Protein AF-A0A1G3A051-F1 (afdb_monomer_lite)

Foldseek 3Di:
DADEAELAEAEFAEFADAPPPVQDRAEADHHYANYEYFLAEYQHGHYHYPYPHDYHYYQYDHYNCCVQADCVVVPGREGDDPPVSFALRGDDDPVCQAAPVRHGADPRGGRHRYHDDPPPPPPDDD

pLDDT: mean 90.28, std 13.55, range [40.03, 98.44]

Secondary structure (DSSP, 8-state):
---EEES-EEES-EEE-TT-TTS-SEEE-SEEET-EEES-EEESSPEEE---S--EEES-EEE--GGGEEEGGGTEEEE-S--TTTTT-PPP-TT--B-TTSPBP-SSPPSSS-------TTS---

Sequence (126 aa):
MTVYTKDCKVLNNTIHDPDSRMGRLVRTVFTNDGLTFANNLLSGPRISNESKSKITFLNNLIKEATNSFADPEHGNLHLIGSQTNIIDKGILLPEMVEDIDREPRGAKIDIGADELIQQDQSAQAF

Structure (mmCIF, N/CA/C/O backbone):
data_AF-A0A1G3A051-F1
#
_entry.id   AF-A0A1G3A051-F1
#
loop_
_atom_site.group_PDB
_atom_site.id
_atom_site.type_symbol
_atom_site.label_atom_id
_atom_site.label_alt_id
_atom_site.label_comp_id
_atom_site.label_asym_id
_atom_site.label_entity_id
_atom_site.label_seq_id
_atom_site.pdbx_PDB_ins_code
_atom_site.Cartn_x
_atom_site.Cartn_y
_atom_site.Cartn_z
_atom_site.occupancy
_atom_site.B_iso_or_equiv
_atom_site.auth_seq_id
_atom_site.auth_comp_id
_atom_site.auth_asym_id
_atom_site.auth_atom_id
_atom_site.pdbx_PDB_model_num
ATOM 1 N N . MET A 1 1 ? 22.384 -11.168 -12.762 1.00 58.69 1 MET A N 1
ATOM 2 C CA . MET A 1 1 ? 21.594 -11.856 -11.721 1.00 58.69 1 MET A CA 1
ATOM 3 C C . MET A 1 1 ? 20.154 -11.877 -12.196 1.00 58.69 1 MET A C 1
ATOM 5 O O . MET A 1 1 ? 19.643 -10.816 -12.532 1.00 58.69 1 MET A O 1
ATOM 9 N N . THR A 1 2 ? 19.544 -13.054 -12.300 1.00 64.62 2 THR A N 1
ATOM 10 C CA . THR A 1 2 ? 18.149 -13.213 -12.731 1.00 64.62 2 THR A CA 1
ATOM 11 C C . THR A 1 2 ? 17.363 -13.657 -11.508 1.00 64.62 2 THR A C 1
ATOM 13 O O . THR A 1 2 ? 17.598 -14.750 -11.002 1.00 64.62 2 THR A O 1
ATOM 16 N N . VA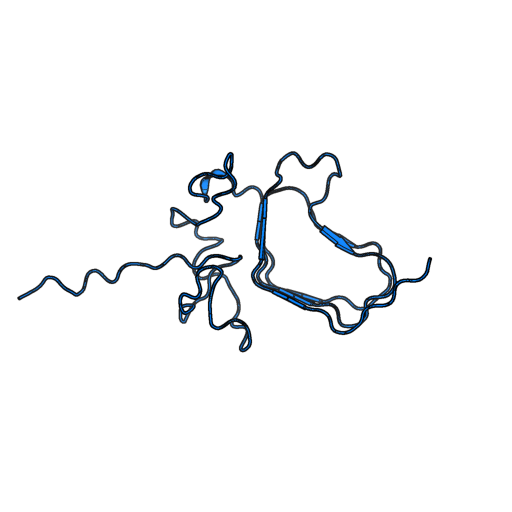L A 1 3 ? 16.498 -12.788 -10.990 1.00 74.06 3 VAL A N 1
ATOM 17 C CA . VAL A 1 3 ? 15.572 -13.114 -9.900 1.00 74.06 3 VAL A CA 1
ATOM 18 C C . VAL A 1 3 ? 14.189 -13.205 -10.526 1.00 74.06 3 VAL A C 1
ATOM 20 O O . VAL A 1 3 ? 13.784 -12.289 -11.243 1.00 74.06 3 VAL A O 1
ATOM 23 N N . TYR A 1 4 ? 13.516 -14.331 -10.313 1.00 86.06 4 TYR A N 1
ATOM 24 C CA . TYR A 1 4 ? 12.178 -14.593 -10.825 1.00 86.06 4 TYR A CA 1
ATOM 25 C C . TYR A 1 4 ? 11.237 -14.766 -9.642 1.00 86.06 4 TYR A C 1
ATOM 27 O O . TYR A 1 4 ? 11.455 -15.637 -8.798 1.00 86.06 4 TYR A O 1
ATOM 35 N N . THR A 1 5 ? 10.203 -13.939 -9.589 1.00 88.69 5 THR A N 1
ATOM 36 C CA . THR A 1 5 ? 9.061 -14.143 -8.699 1.00 88.69 5 THR A CA 1
ATOM 37 C C . THR A 1 5 ? 7.802 -14.288 -9.543 1.00 88.69 5 THR A C 1
ATOM 39 O O . THR A 1 5 ? 7.781 -13.927 -10.720 1.00 88.69 5 THR A O 1
ATOM 42 N N . LYS A 1 6 ? 6.750 -14.874 -8.977 1.00 93.12 6 LYS A N 1
ATOM 43 C CA . LYS A 1 6 ? 5.474 -15.033 -9.669 1.00 93.12 6 LYS A CA 1
ATOM 44 C C . LYS A 1 6 ? 4.343 -15.039 -8.659 1.00 93.12 6 LYS A C 1
ATOM 46 O O . LYS A 1 6 ? 4.520 -15.569 -7.565 1.00 93.12 6 LYS A O 1
ATOM 51 N N . ASP A 1 7 ? 3.213 -14.450 -9.038 1.00 95.44 7 ASP A N 1
ATOM 52 C CA . ASP A 1 7 ? 1.960 -14.474 -8.276 1.00 95.44 7 ASP A CA 1
ATOM 53 C C . ASP A 1 7 ? 2.111 -13.937 -6.834 1.00 95.44 7 ASP A C 1
ATOM 55 O O . ASP A 1 7 ? 1.337 -14.265 -5.937 1.00 95.44 7 ASP A O 1
ATOM 59 N N . CYS A 1 8 ? 3.125 -13.093 -6.601 1.00 95.38 8 CYS A N 1
ATOM 60 C CA . CYS A 1 8 ? 3.324 -12.424 -5.324 1.00 95.38 8 CYS A CA 1
ATOM 61 C C . CYS A 1 8 ? 2.229 -11.381 -5.095 1.00 95.38 8 CYS A C 1
ATOM 63 O O . CYS A 1 8 ? 1.706 -10.774 -6.032 1.00 95.38 8 CYS A O 1
ATOM 65 N N . LYS A 1 9 ? 1.925 -11.121 -3.828 1.00 96.81 9 LYS A N 1
ATOM 66 C CA . LYS A 1 9 ? 0.918 -10.142 -3.440 1.00 96.81 9 LYS A CA 1
ATOM 67 C C . LYS A 1 9 ? 1.480 -9.230 -2.362 1.00 96.81 9 LYS A C 1
ATOM 69 O O . LYS A 1 9 ? 2.109 -9.695 -1.419 1.00 96.81 9 LYS A O 1
ATOM 74 N N . VAL A 1 10 ? 1.262 -7.936 -2.535 1.00 96.88 10 VAL A N 1
ATOM 75 C CA . VAL A 1 10 ? 1.589 -6.884 -1.575 1.00 96.88 10 VAL A CA 1
ATOM 76 C C . VAL A 1 10 ? 0.281 -6.159 -1.310 1.00 96.88 10 VAL A C 1
ATOM 78 O O . VAL A 1 10 ? -0.170 -5.357 -2.131 1.00 96.88 10 VAL A O 1
ATOM 81 N N . LEU A 1 11 ? -0.389 -6.539 -0.228 1.00 97.81 11 LEU A N 1
ATOM 82 C CA . LEU A 1 11 ? -1.753 -6.116 0.077 1.00 97.81 11 LEU A CA 1
ATOM 83 C C . LEU A 1 11 ? -1.780 -5.372 1.402 1.00 97.81 11 LEU A C 1
ATOM 85 O O . LEU A 1 11 ? -1.148 -5.843 2.344 1.00 97.81 11 LEU A O 1
ATOM 89 N N . ASN A 1 12 ? -2.510 -4.256 1.470 1.00 98.19 12 ASN A N 1
ATOM 90 C CA . ASN A 1 12 ? -2.776 -3.550 2.727 1.00 98.19 12 ASN A CA 1
ATOM 91 C C . ASN A 1 12 ? -1.496 -3.250 3.534 1.00 98.19 12 ASN A C 1
ATOM 93 O O . ASN A 1 12 ? -1.423 -3.517 4.722 1.00 98.19 12 ASN A O 1
ATOM 97 N N . ASN A 1 13 ? -0.452 -2.718 2.893 1.00 98.19 13 ASN A N 1
ATOM 98 C CA . ASN A 1 13 ? 0.759 -2.257 3.584 1.00 98.19 13 ASN A CA 1
ATOM 99 C C . ASN A 1 13 ? 0.777 -0.731 3.674 1.00 98.19 13 ASN A C 1
ATOM 101 O O . ASN A 1 13 ? 0.298 -0.053 2.764 1.00 98.19 13 ASN A O 1
ATOM 105 N N . THR A 1 14 ? 1.418 -0.199 4.714 1.00 98.12 14 THR A N 1
ATOM 106 C CA . THR A 1 14 ? 1.772 1.222 4.820 1.00 98.12 14 THR A CA 1
ATOM 107 C C . THR A 1 14 ? 3.279 1.382 4.630 1.00 98.12 14 THR A C 1
ATOM 109 O O . THR A 1 14 ? 4.066 0.715 5.295 1.00 98.12 14 THR A O 1
ATOM 112 N N . ILE A 1 15 ? 3.694 2.261 3.717 1.00 97.81 15 ILE A N 1
ATOM 113 C CA . ILE A 1 15 ? 5.096 2.644 3.511 1.00 97.81 15 ILE A CA 1
ATOM 114 C C . ILE A 1 15 ? 5.185 4.158 3.658 1.00 97.81 15 ILE A C 1
ATOM 116 O O . ILE A 1 15 ? 4.485 4.882 2.951 1.00 97.81 15 ILE A O 1
ATOM 120 N N . HIS A 1 16 ? 6.050 4.633 4.546 1.00 97.62 16 HIS A N 1
ATOM 121 C CA . HIS A 1 16 ? 6.214 6.050 4.840 1.00 97.62 16 HIS A CA 1
ATOM 122 C C . HIS A 1 16 ? 7.686 6.454 4.705 1.00 97.62 16 HIS A C 1
ATOM 124 O O . HIS A 1 16 ? 8.534 5.942 5.428 1.00 97.62 16 HIS A O 1
ATOM 130 N N . ASP A 1 17 ? 7.972 7.326 3.737 1.00 97.25 17 ASP A N 1
ATOM 131 C CA . ASP A 1 17 ? 9.278 7.974 3.522 1.00 97.25 17 ASP A CA 1
ATOM 132 C C . ASP A 1 17 ? 9.062 9.164 2.554 1.00 97.25 17 ASP A C 1
ATOM 134 O O . ASP A 1 17 ? 9.323 9.059 1.348 1.00 97.25 17 ASP A O 1
ATOM 138 N N . PRO A 1 18 ? 8.468 10.279 3.029 1.00 95.56 18 PRO A N 1
ATOM 139 C CA . PRO A 1 18 ? 8.079 11.407 2.179 1.00 95.56 18 PRO A CA 1
ATOM 140 C C . PRO A 1 18 ? 9.274 12.047 1.462 1.00 95.56 18 PRO A C 1
ATOM 142 O O . PRO A 1 18 ? 9.145 12.459 0.307 1.00 95.56 18 PRO A O 1
ATOM 145 N N . ASP A 1 19 ? 10.447 12.020 2.094 1.00 95.31 19 ASP A N 1
ATOM 146 C CA . ASP A 1 19 ? 11.699 12.586 1.585 1.00 95.31 19 ASP A CA 1
ATOM 147 C C . ASP A 1 19 ? 12.606 11.542 0.917 1.00 95.31 19 ASP A C 1
ATOM 149 O O . ASP A 1 19 ? 13.827 11.724 0.818 1.00 95.31 19 ASP A O 1
ATOM 153 N N . SER A 1 20 ? 12.021 10.440 0.430 1.00 95.56 20 SER A N 1
ATOM 154 C CA . SER A 1 20 ? 12.794 9.334 -0.124 1.00 95.56 20 SER A CA 1
ATOM 155 C C . SER A 1 20 ? 13.782 9.799 -1.192 1.00 95.56 20 SER A C 1
ATOM 157 O O . SER A 1 20 ? 13.410 10.187 -2.307 1.00 95.56 20 SER A O 1
ATOM 159 N N . ARG A 1 21 ? 15.083 9.669 -0.895 1.00 95.25 21 ARG A N 1
ATOM 160 C CA . ARG A 1 21 ? 16.187 10.080 -1.790 1.00 95.25 21 ARG A CA 1
ATOM 161 C C . ARG A 1 21 ? 16.159 9.370 -3.143 1.00 95.25 21 ARG A C 1
ATOM 163 O O . ARG A 1 21 ? 16.763 9.829 -4.108 1.00 95.25 21 ARG A O 1
ATOM 170 N N . MET A 1 22 ? 15.474 8.232 -3.212 1.00 93.50 22 MET A N 1
ATOM 171 C CA . MET A 1 22 ? 15.322 7.423 -4.419 1.00 93.50 22 MET A CA 1
ATOM 172 C C . MET A 1 22 ? 14.214 7.935 -5.353 1.00 93.50 22 MET A C 1
ATOM 174 O O . MET A 1 22 ? 14.067 7.404 -6.460 1.00 93.50 22 MET A O 1
ATOM 178 N N . GLY A 1 23 ? 13.418 8.923 -4.921 1.00 94.38 23 GLY A N 1
ATOM 179 C CA . GLY A 1 23 ? 12.286 9.473 -5.673 1.00 94.38 23 GLY A CA 1
ATOM 180 C C . GLY A 1 23 ? 11.156 8.466 -5.914 1.00 94.38 23 GLY A C 1
ATOM 181 O O . GLY A 1 23 ? 10.364 8.634 -6.846 1.00 94.38 23 GLY A O 1
ATOM 182 N N . ARG A 1 24 ? 11.125 7.385 -5.124 1.00 95.75 24 ARG A N 1
ATOM 183 C CA . ARG A 1 24 ? 10.147 6.294 -5.180 1.00 95.75 24 ARG A CA 1
ATOM 184 C C . ARG A 1 24 ? 10.101 5.562 -3.841 1.00 95.75 24 ARG A C 1
ATOM 186 O O . ARG A 1 24 ? 11.146 5.407 -3.218 1.00 95.75 24 ARG A O 1
ATOM 193 N N . LEU A 1 25 ? 8.939 5.027 -3.485 1.00 96.88 25 LEU A N 1
ATOM 194 C CA . LEU A 1 25 ? 8.776 4.158 -2.311 1.00 96.88 25 LEU A CA 1
ATOM 195 C C . LEU A 1 25 ? 8.836 2.671 -2.658 1.00 96.88 25 LEU A C 1
ATOM 197 O O . LEU A 1 25 ? 9.321 1.854 -1.883 1.00 96.88 25 LEU A O 1
ATOM 201 N N . VAL A 1 26 ? 8.390 2.313 -3.861 1.00 95.88 26 VAL A N 1
ATOM 202 C CA . VAL A 1 26 ? 8.429 0.936 -4.361 1.00 95.88 26 VAL A CA 1
ATOM 203 C C . VAL A 1 26 ? 9.077 0.930 -5.734 1.00 95.88 26 VAL A C 1
ATOM 205 O O . VAL A 1 26 ? 8.838 1.814 -6.559 1.00 95.88 26 VAL A O 1
ATOM 208 N N . ARG A 1 27 ? 9.901 -0.087 -5.987 1.00 95.06 27 ARG A N 1
ATOM 209 C CA . ARG A 1 27 ? 10.496 -0.350 -7.297 1.00 95.06 27 ARG A CA 1
ATOM 210 C C . ARG A 1 27 ? 10.198 -1.785 -7.708 1.00 95.06 27 ARG A C 1
ATOM 212 O O . ARG A 1 27 ? 10.711 -2.709 -7.084 1.00 95.06 27 ARG A O 1
ATOM 219 N N . THR A 1 28 ? 9.425 -1.980 -8.769 1.00 93.62 28 THR A N 1
ATOM 220 C CA . THR A 1 28 ? 9.244 -3.306 -9.370 1.00 93.62 28 THR A CA 1
ATOM 221 C C . THR A 1 28 ? 10.230 -3.478 -10.520 1.00 93.62 28 THR A C 1
ATOM 223 O O . THR A 1 28 ? 10.258 -2.688 -11.462 1.00 93.62 28 THR A O 1
ATOM 226 N N . VAL A 1 29 ? 11.063 -4.514 -10.424 1.00 92.44 29 VAL A N 1
ATOM 227 C CA . VAL A 1 29 ? 12.120 -4.864 -11.386 1.00 92.44 29 VAL A CA 1
ATOM 228 C C . VAL A 1 29 ? 12.096 -6.355 -11.695 1.00 92.44 29 VAL A C 1
ATOM 230 O O . VAL A 1 29 ? 11.503 -7.123 -10.940 1.00 92.44 29 VAL A O 1
ATOM 233 N N . PHE A 1 30 ? 12.804 -6.744 -12.761 1.00 92.19 30 PHE A N 1
ATOM 234 C CA . PHE A 1 30 ? 12.916 -8.127 -13.241 1.00 92.19 30 PHE A CA 1
ATOM 235 C C . PHE A 1 30 ? 11.551 -8.780 -13.505 1.00 92.19 30 PHE A C 1
ATOM 237 O O . PHE A 1 30 ? 10.536 -8.094 -13.591 1.00 92.19 30 PHE A O 1
ATOM 244 N N . THR A 1 31 ? 11.534 -10.092 -13.737 1.00 92.88 31 THR A N 1
ATOM 245 C CA . THR A 1 31 ? 10.302 -10.815 -14.054 1.00 92.88 31 THR A CA 1
ATOM 246 C C . THR A 1 31 ? 9.531 -11.148 -12.777 1.00 92.88 31 THR A C 1
ATOM 248 O O . THR A 1 31 ? 10.076 -11.769 -11.864 1.00 92.88 31 THR A O 1
ATOM 251 N N . ASN A 1 32 ? 8.272 -10.717 -12.732 1.00 93.50 32 ASN A N 1
ATOM 252 C CA . ASN A 1 32 ? 7.353 -10.811 -11.600 1.00 93.50 32 ASN A CA 1
ATOM 253 C C . ASN A 1 32 ? 5.890 -10.932 -12.067 1.00 93.50 32 ASN A C 1
ATOM 255 O O . ASN A 1 32 ? 5.009 -10.193 -11.627 1.00 93.50 32 ASN A O 1
ATOM 259 N N . ASP A 1 33 ? 5.637 -11.842 -13.009 1.00 94.94 33 ASP A N 1
ATOM 260 C CA . ASP A 1 33 ? 4.304 -12.042 -13.585 1.00 94.94 33 ASP A CA 1
ATOM 261 C C . ASP A 1 33 ? 3.267 -12.397 -12.516 1.00 94.94 33 ASP A C 1
ATOM 263 O O . ASP A 1 33 ? 3.519 -13.210 -11.628 1.00 94.94 33 ASP A O 1
ATOM 267 N N . GLY A 1 34 ? 2.089 -11.777 -12.604 1.00 95.81 34 GLY A N 1
ATOM 268 C CA . GLY A 1 34 ? 1.006 -11.998 -11.644 1.00 95.81 34 GLY A CA 1
ATOM 269 C C . GLY A 1 34 ? 1.166 -11.235 -10.327 1.00 95.81 34 GLY A C 1
ATOM 270 O O . GLY A 1 34 ? 0.318 -11.371 -9.447 1.00 95.81 34 GLY A O 1
ATOM 271 N N . LEU A 1 35 ? 2.207 -10.404 -10.184 1.00 96.62 35 LEU A N 1
ATOM 272 C CA . LEU A 1 35 ? 2.368 -9.543 -9.015 1.00 96.62 35 LEU A CA 1
ATOM 273 C C . LEU A 1 35 ? 1.160 -8.613 -8.850 1.00 96.62 35 LEU A C 1
ATOM 275 O O . LEU A 1 35 ? 0.760 -7.919 -9.787 1.00 96.62 35 LEU A O 1
ATOM 279 N N . THR A 1 36 ? 0.607 -8.582 -7.642 1.00 97.31 36 THR A N 1
ATOM 280 C CA . THR A 1 36 ? -0.513 -7.711 -7.277 1.00 97.31 36 THR A CA 1
ATOM 281 C C . THR A 1 36 ? -0.115 -6.781 -6.142 1.00 97.31 36 THR A C 1
ATOM 283 O O . THR A 1 36 ? 0.296 -7.237 -5.080 1.00 97.31 36 THR A O 1
ATOM 286 N N . PHE A 1 37 ? -0.279 -5.479 -6.357 1.00 97.31 37 PHE A N 1
ATOM 287 C CA . PHE A 1 37 ? -0.249 -4.453 -5.321 1.00 97.31 37 PHE A CA 1
ATOM 288 C C . PHE A 1 37 ? -1.662 -3.925 -5.127 1.00 97.31 37 PHE A C 1
ATOM 290 O O . PHE A 1 37 ? -2.191 -3.293 -6.050 1.00 97.31 37 PHE A O 1
ATOM 297 N N . ALA A 1 38 ? -2.264 -4.141 -3.959 1.00 97.94 38 ALA A N 1
ATOM 298 C CA . ALA A 1 38 ? -3.588 -3.598 -3.684 1.00 97.94 38 ALA A CA 1
ATOM 299 C C . ALA A 1 38 ? -3.768 -3.040 -2.273 1.00 97.94 38 ALA A C 1
ATOM 301 O O . ALA A 1 38 ? -3.156 -3.530 -1.331 1.00 97.94 38 ALA A O 1
ATOM 302 N N . ASN A 1 39 ? -4.614 -2.013 -2.140 1.00 97.94 39 ASN A N 1
ATOM 303 C CA . ASN A 1 39 ? -4.920 -1.341 -0.868 1.00 97.94 39 ASN A CA 1
ATOM 304 C C . ASN A 1 39 ? -3.691 -0.862 -0.071 1.00 97.94 39 ASN A C 1
ATOM 306 O O . ASN A 1 39 ? -3.774 -0.706 1.143 1.00 97.94 39 ASN A O 1
ATOM 310 N N . ASN A 1 40 ? -2.540 -0.632 -0.705 1.00 98.44 40 ASN A N 1
ATOM 311 C CA . ASN A 1 40 ? -1.376 -0.117 0.015 1.00 98.44 40 ASN A CA 1
ATOM 312 C C . ASN A 1 40 ? -1.457 1.410 0.149 1.00 98.44 40 ASN A C 1
ATOM 314 O O . ASN A 1 40 ? -1.833 2.097 -0.805 1.00 98.44 40 ASN A O 1
ATOM 318 N N . LEU A 1 41 ? -1.036 1.930 1.301 1.00 97.81 41 LEU A N 1
ATOM 319 C CA . LEU A 1 41 ? -0.827 3.350 1.564 1.00 97.81 41 LEU A CA 1
ATOM 320 C C . LEU A 1 41 ? 0.660 3.680 1.419 1.00 97.81 41 LEU A C 1
ATOM 322 O O . LEU A 1 41 ? 1.497 3.239 2.200 1.00 97.81 41 LEU A O 1
ATOM 326 N N . LEU A 1 42 ? 1.001 4.469 0.409 1.00 98.00 42 LEU A N 1
ATOM 327 C CA . LEU A 1 42 ? 2.352 4.944 0.155 1.00 98.00 42 LEU A CA 1
ATOM 328 C C . LEU A 1 42 ? 2.398 6.433 0.500 1.00 98.00 42 LEU A C 1
ATOM 330 O O . LEU A 1 42 ? 2.031 7.282 -0.316 1.00 98.00 42 LEU A O 1
ATOM 334 N N . SER A 1 43 ? 2.828 6.724 1.727 1.00 97.00 43 SER A N 1
ATOM 335 C CA . SER A 1 43 ? 3.020 8.074 2.244 1.00 97.00 43 SER A CA 1
ATOM 336 C C . SER A 1 43 ? 4.344 8.660 1.761 1.00 97.00 43 SER A C 1
ATOM 338 O O . SER A 1 43 ? 5.344 8.626 2.482 1.00 97.00 43 SER A O 1
ATOM 340 N N . GLY A 1 44 ? 4.364 9.178 0.536 1.00 95.69 44 GLY A N 1
ATOM 341 C CA . GLY A 1 44 ? 5.561 9.759 -0.062 1.00 95.69 44 GLY A CA 1
ATOM 342 C C . GLY A 1 44 ? 5.605 9.632 -1.586 1.00 95.69 44 GLY A C 1
ATOM 343 O O . GLY A 1 44 ? 4.561 9.704 -2.242 1.00 95.69 44 GLY A O 1
ATOM 344 N N . PRO A 1 45 ? 6.804 9.481 -2.179 1.00 94.94 45 PRO A N 1
ATOM 345 C CA . PRO A 1 45 ? 6.970 9.427 -3.628 1.00 94.94 45 PRO A CA 1
ATOM 346 C C . PRO A 1 45 ? 6.312 8.212 -4.307 1.00 94.94 45 PRO A C 1
ATOM 348 O O . PRO A 1 45 ? 5.848 7.260 -3.685 1.00 94.94 45 P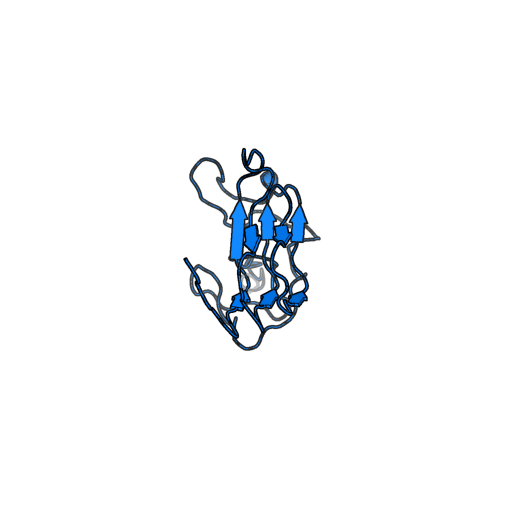RO A O 1
ATOM 351 N N . ARG A 1 46 ? 6.321 8.225 -5.644 1.00 93.50 46 ARG A N 1
ATOM 352 C CA . ARG A 1 46 ? 5.623 7.247 -6.498 1.00 93.50 46 ARG A CA 1
ATOM 353 C C . ARG A 1 46 ? 6.103 5.794 -6.360 1.00 93.50 46 ARG A C 1
ATOM 355 O O . ARG A 1 46 ? 7.201 5.505 -5.887 1.00 93.50 46 ARG A O 1
ATOM 362 N N . ILE A 1 47 ? 5.329 4.881 -6.943 1.00 94.12 47 ILE A N 1
ATOM 363 C CA . ILE A 1 47 ? 5.809 3.558 -7.366 1.00 94.12 47 ILE A CA 1
ATOM 364 C C . ILE A 1 47 ? 6.567 3.709 -8.695 1.00 94.12 47 ILE A C 1
ATOM 366 O O . ILE A 1 47 ? 6.092 4.376 -9.614 1.00 94.12 47 ILE A O 1
ATOM 370 N N . SER A 1 48 ? 7.736 3.080 -8.818 1.00 95.62 48 SER A N 1
ATOM 371 C CA . SER A 1 48 ? 8.479 2.949 -10.078 1.00 95.62 48 SER A CA 1
ATOM 372 C C . SER A 1 48 ? 8.335 1.530 -10.615 1.00 95.62 48 SER A C 1
ATOM 374 O O . SER A 1 48 ? 8.851 0.591 -10.008 1.00 95.62 48 SER A O 1
ATOM 376 N N . ASN A 1 49 ? 7.655 1.367 -11.752 1.00 94.75 49 ASN A N 1
ATOM 377 C CA . ASN A 1 49 ? 7.581 0.084 -12.440 1.00 94.75 49 ASN A CA 1
ATOM 378 C C . ASN A 1 49 ? 8.529 0.040 -13.639 1.00 94.75 49 ASN A C 1
ATOM 380 O O . ASN A 1 49 ? 8.302 0.708 -14.643 1.00 94.75 49 ASN A O 1
ATOM 384 N N . GLU A 1 50 ? 9.577 -0.771 -13.523 1.00 94.75 50 GLU A N 1
ATOM 385 C CA . GLU A 1 50 ? 10.589 -1.006 -14.560 1.00 94.75 50 GLU A CA 1
ATOM 386 C C . GLU A 1 50 ? 10.545 -2.457 -15.082 1.00 94.75 50 GLU A C 1
ATOM 388 O O . GLU A 1 50 ? 11.353 -2.857 -15.922 1.00 94.75 50 GLU A O 1
ATOM 393 N N . SER A 1 51 ? 9.611 -3.264 -14.574 1.00 93.00 51 SER A N 1
ATOM 394 C CA . SER A 1 51 ? 9.357 -4.627 -15.033 1.00 93.00 51 SER A CA 1
ATOM 395 C C . SER A 1 51 ? 8.563 -4.618 -16.339 1.00 93.00 51 SER A C 1
ATOM 397 O O . SER A 1 51 ? 7.711 -3.762 -16.569 1.00 93.00 51 SER A O 1
ATOM 399 N N . LYS A 1 52 ? 8.814 -5.619 -17.189 1.00 93.38 52 LYS A N 1
ATOM 400 C CA . LYS A 1 52 ? 7.998 -5.901 -18.385 1.00 93.38 52 LYS A CA 1
ATOM 401 C C . LYS A 1 52 ? 6.842 -6.869 -18.105 1.00 93.38 52 LYS A C 1
ATOM 403 O O . LYS A 1 52 ? 6.101 -7.208 -19.021 1.00 93.38 52 LYS A O 1
ATOM 408 N N . SER A 1 53 ? 6.731 -7.346 -16.869 1.00 94.81 53 SER A N 1
ATOM 409 C CA . SER A 1 53 ? 5.745 -8.345 -16.461 1.00 94.81 53 SER A CA 1
ATOM 410 C C . SER A 1 53 ? 4.355 -7.737 -16.359 1.00 94.81 53 SER A C 1
ATOM 412 O O . SER A 1 53 ? 4.191 -6.523 -16.197 1.00 94.81 53 SER A O 1
ATOM 414 N N . LYS A 1 54 ? 3.336 -8.593 -16.389 1.00 93.94 54 LYS A N 1
ATOM 415 C CA . LYS A 1 54 ? 1.961 -8.160 -16.130 1.00 93.94 54 LYS A CA 1
ATOM 416 C C . LYS A 1 54 ? 1.742 -8.009 -14.621 1.00 93.94 54 LYS A C 1
ATOM 418 O O . LYS A 1 54 ? 1.563 -9.008 -13.927 1.00 93.94 54 LYS A O 1
ATOM 423 N N . ILE A 1 55 ? 1.753 -6.764 -14.143 1.00 95.88 55 ILE A N 1
ATOM 424 C CA . ILE A 1 55 ? 1.540 -6.392 -12.735 1.00 95.88 55 ILE A CA 1
ATOM 425 C C . ILE A 1 55 ? 0.184 -5.699 -12.584 1.00 95.88 55 ILE A C 1
ATOM 427 O O . ILE A 1 55 ? -0.168 -4.833 -13.388 1.00 95.88 55 ILE A O 1
ATOM 431 N N . THR A 1 56 ? -0.549 -6.043 -11.529 1.00 96.94 56 THR A N 1
ATOM 432 C CA . THR A 1 56 ? -1.810 -5.396 -11.155 1.00 96.94 56 THR A CA 1
ATOM 433 C C . THR A 1 56 ? -1.566 -4.390 -10.035 1.00 96.94 56 THR A C 1
ATOM 435 O O . THR A 1 56 ? -1.103 -4.761 -8.960 1.00 96.94 56 THR A O 1
ATOM 438 N N . PHE A 1 57 ? -1.928 -3.128 -10.262 1.00 96.50 57 PHE A N 1
ATOM 439 C CA . PHE A 1 57 ? -2.011 -2.100 -9.223 1.00 96.50 57 PHE A CA 1
ATOM 440 C C . PHE A 1 57 ? -3.478 -1.729 -9.034 1.00 96.50 57 PHE A C 1
ATOM 442 O O . PHE A 1 57 ? -4.109 -1.243 -9.971 1.00 96.50 57 PHE A O 1
ATOM 449 N N . LEU A 1 58 ? -4.026 -1.964 -7.845 1.00 97.12 58 LEU A N 1
ATOM 450 C CA . LEU A 1 58 ? -5.453 -1.810 -7.586 1.00 97.12 58 LEU A CA 1
ATOM 451 C C . LEU A 1 58 ? -5.691 -1.071 -6.271 1.00 97.12 58 LEU A C 1
ATOM 453 O O . LEU A 1 58 ? -5.304 -1.546 -5.216 1.00 97.12 58 LEU A O 1
ATOM 457 N N . ASN A 1 59 ? -6.347 0.087 -6.322 1.00 97.12 59 ASN A N 1
ATOM 458 C CA . ASN A 1 59 ? -6.751 0.828 -5.122 1.00 97.12 59 ASN A CA 1
ATOM 459 C C . ASN A 1 59 ? -5.605 1.150 -4.131 1.00 97.12 59 ASN A C 1
ATOM 461 O O . ASN A 1 59 ? -5.804 1.187 -2.923 1.00 97.12 59 ASN A O 1
ATOM 465 N N . ASN A 1 60 ? -4.382 1.351 -4.629 1.00 97.62 60 ASN A N 1
ATOM 466 C CA . ASN A 1 60 ? -3.290 1.871 -3.804 1.00 97.62 60 ASN A CA 1
ATOM 467 C C . ASN A 1 60 ? -3.421 3.392 -3.705 1.00 97.62 60 ASN A C 1
ATOM 469 O O . ASN A 1 60 ? -3.687 4.050 -4.714 1.00 97.62 60 ASN A O 1
ATOM 473 N N . LEU A 1 61 ? -3.164 3.948 -2.526 1.00 97.31 61 LEU A N 1
ATOM 474 C CA . LEU A 1 61 ? -3.125 5.388 -2.316 1.00 97.31 61 LEU A CA 1
ATOM 475 C C . LEU A 1 61 ? -1.675 5.858 -2.241 1.00 97.31 61 LEU A C 1
ATOM 477 O O . LEU A 1 61 ? -0.928 5.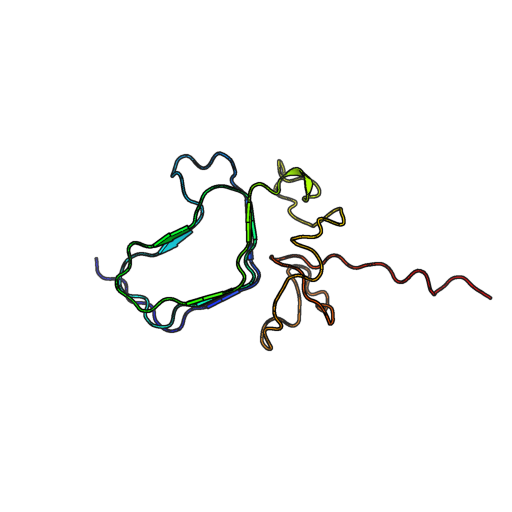438 -1.366 1.00 97.31 61 LEU A O 1
ATOM 481 N N . ILE A 1 62 ? -1.289 6.751 -3.150 1.00 96.81 62 ILE A N 1
ATOM 482 C CA . ILE A 1 62 ? 0.014 7.421 -3.139 1.00 96.81 62 ILE A CA 1
ATOM 483 C C . ILE A 1 62 ? -0.250 8.898 -2.868 1.00 96.81 62 ILE A C 1
ATOM 485 O O . ILE A 1 62 ? -0.810 9.592 -3.720 1.00 96.81 62 ILE A O 1
ATOM 489 N N . LYS A 1 63 ? 0.109 9.370 -1.678 1.00 94.62 63 LYS A N 1
ATOM 490 C CA . LYS A 1 63 ? -0.024 10.777 -1.277 1.00 94.62 63 LYS A CA 1
ATOM 491 C C . LYS A 1 63 ? 0.928 11.071 -0.127 1.00 94.62 63 LYS A C 1
ATOM 493 O O . LYS A 1 63 ? 1.445 10.150 0.477 1.00 94.62 63 LYS A O 1
ATOM 498 N N . GLU A 1 64 ? 1.101 12.329 0.241 1.00 92.88 64 GLU A N 1
ATOM 499 C CA . GLU A 1 64 ? 1.649 12.651 1.560 1.00 92.88 64 GLU A CA 1
ATOM 500 C C . GLU A 1 64 ? 0.559 12.385 2.618 1.00 92.88 64 GLU A C 1
ATOM 502 O O . GLU A 1 64 ? -0.585 12.832 2.459 1.00 92.88 64 GLU A O 1
ATOM 507 N N . ALA A 1 65 ? 0.867 11.569 3.630 1.00 94.62 65 ALA A N 1
ATOM 508 C CA . ALA A 1 65 ? -0.074 11.190 4.680 1.00 94.62 65 ALA A CA 1
ATOM 509 C C . ALA A 1 65 ? 0.503 11.337 6.097 1.00 94.62 65 ALA A C 1
ATOM 511 O O . ALA A 1 65 ? -0.097 10.794 7.019 1.00 94.62 65 ALA A O 1
ATOM 512 N N . THR A 1 66 ? 1.602 12.071 6.296 1.00 95.12 66 THR A N 1
ATOM 513 C CA . THR A 1 66 ? 2.332 12.138 7.582 1.00 95.12 66 THR A CA 1
ATOM 514 C C . THR A 1 66 ? 1.423 12.543 8.734 1.00 95.12 66 THR A C 1
ATOM 516 O O . THR A 1 66 ? 1.398 11.891 9.769 1.00 95.12 66 THR A O 1
ATOM 519 N N . ASN A 1 67 ? 0.570 13.545 8.508 1.00 93.88 67 ASN A N 1
ATOM 520 C CA . ASN A 1 67 ? -0.397 14.038 9.499 1.00 93.88 67 ASN A CA 1
ATOM 521 C C . ASN A 1 67 ? -1.548 13.057 9.806 1.00 93.88 67 ASN A C 1
ATOM 523 O O . ASN A 1 67 ? -2.457 13.392 10.561 1.00 93.88 67 ASN A O 1
ATOM 527 N N . SER A 1 68 ? -1.567 11.891 9.161 1.00 94.38 68 SER A N 1
ATOM 528 C CA . SER A 1 68 ? -2.549 10.829 9.407 1.00 94.38 68 SER A CA 1
ATOM 529 C C . SER A 1 68 ? -2.035 9.810 10.420 1.00 94.38 68 SER A C 1
ATOM 531 O O . SER A 1 68 ? -2.834 8.993 10.861 1.00 94.38 68 SER A O 1
ATOM 533 N N . PHE A 1 69 ? -0.741 9.844 10.759 1.00 96.06 69 PHE A N 1
ATOM 534 C CA . PHE A 1 69 ? -0.075 8.858 11.603 1.00 96.06 69 PHE A CA 1
ATOM 535 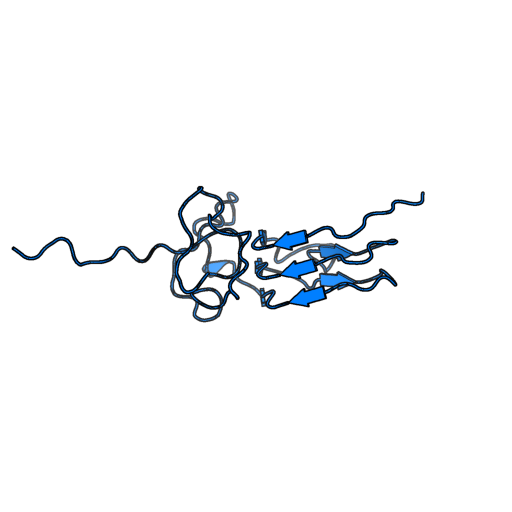C C . PHE A 1 69 ? 0.138 9.361 13.030 1.00 96.06 69 PHE A C 1
ATOM 537 O O . PHE A 1 69 ? 0.337 10.556 13.246 1.00 96.06 69 PHE A O 1
ATOM 544 N N . ALA A 1 70 ? 0.125 8.438 13.990 1.00 96.31 70 ALA A N 1
ATOM 545 C CA . ALA A 1 70 ? 0.256 8.733 15.412 1.00 96.31 70 ALA A CA 1
ATOM 546 C C . ALA A 1 70 ? 1.603 9.359 15.783 1.00 96.31 70 ALA A C 1
ATOM 548 O O . ALA A 1 70 ? 1.636 10.375 16.476 1.00 96.31 70 ALA A O 1
ATOM 549 N N . ASP A 1 71 ? 2.704 8.752 15.340 1.00 96.75 71 ASP A N 1
ATOM 550 C CA . ASP A 1 71 ? 4.058 9.243 15.595 1.00 96.75 71 ASP A CA 1
ATOM 551 C C . ASP A 1 71 ? 5.026 8.712 14.515 1.00 96.75 71 ASP A C 1
ATOM 553 O O . ASP A 1 71 ? 5.786 7.763 14.746 1.00 96.75 71 ASP A O 1
ATOM 557 N N . PRO A 1 72 ? 4.965 9.277 13.292 1.00 96.12 72 PRO A N 1
ATOM 558 C CA . PRO A 1 72 ? 5.722 8.772 12.148 1.00 96.12 72 PRO A CA 1
ATOM 559 C C . PRO A 1 72 ? 7.241 8.911 12.314 1.00 96.12 72 PRO A C 1
ATOM 561 O O . PRO A 1 72 ? 7.976 8.060 11.818 1.00 96.12 72 PRO A O 1
ATOM 564 N N . GLU A 1 73 ? 7.711 9.909 13.068 1.00 95.94 73 GLU A N 1
ATOM 565 C CA . GLU A 1 73 ? 9.140 10.118 13.357 1.00 95.94 73 GLU A CA 1
ATOM 566 C C . GLU A 1 73 ? 9.748 8.962 14.167 1.00 95.94 73 GLU A C 1
ATOM 568 O O . GLU A 1 73 ? 10.926 8.635 14.008 1.00 95.94 73 GLU A O 1
ATOM 573 N N . HIS A 1 74 ? 8.939 8.292 14.993 1.00 97.25 74 HIS A N 1
ATOM 574 C CA . HIS A 1 74 ? 9.344 7.104 15.751 1.00 97.25 74 HIS A CA 1
ATOM 575 C C . HIS A 1 74 ? 8.800 5.794 15.155 1.00 97.25 74 HIS A C 1
ATOM 577 O O . HIS A 1 74 ? 8.887 4.740 15.786 1.00 97.25 74 HIS A O 1
ATOM 583 N N . GLY A 1 75 ? 8.266 5.835 13.929 1.00 95.25 75 GLY A N 1
ATOM 584 C CA . GLY A 1 75 ? 7.777 4.662 13.199 1.00 95.25 75 GLY A CA 1
ATOM 585 C C . GLY A 1 75 ? 6.392 4.164 13.617 1.00 95.25 75 GLY A C 1
ATOM 586 O O . GLY A 1 75 ? 5.975 3.095 13.173 1.00 95.25 75 GLY A O 1
ATOM 587 N N . ASN A 1 76 ? 5.658 4.917 14.437 1.00 97.44 76 ASN A N 1
ATOM 588 C CA . ASN A 1 76 ? 4.276 4.605 14.770 1.00 97.44 76 ASN A CA 1
ATOM 589 C C . ASN A 1 76 ? 3.342 5.138 13.672 1.00 97.44 76 ASN A C 1
ATOM 591 O O . ASN A 1 76 ? 2.960 6.311 13.657 1.00 97.44 76 ASN A O 1
ATOM 595 N N . LEU A 1 77 ? 2.993 4.249 12.743 1.00 97.06 77 LEU A N 1
ATOM 596 C CA . LEU A 1 77 ? 2.177 4.555 11.568 1.00 97.06 77 LEU A CA 1
ATOM 597 C C . LEU A 1 77 ? 0.687 4.212 11.740 1.00 97.06 77 LEU A C 1
ATOM 599 O O . LEU A 1 77 ? -0.018 4.134 10.734 1.00 97.06 77 LEU A O 1
ATOM 603 N N . HIS A 1 78 ? 0.208 4.024 12.975 1.00 96.69 78 HIS A N 1
ATOM 604 C CA . HIS A 1 78 ? -1.227 3.873 13.244 1.00 96.69 78 HIS A CA 1
ATOM 605 C C . HIS A 1 78 ? -1.974 5.158 12.886 1.00 96.69 78 HIS A C 1
ATOM 607 O O . HIS A 1 78 ? -1.459 6.266 13.072 1.00 96.69 78 HIS A O 1
ATOM 613 N N . LEU A 1 79 ? -3.181 5.014 12.355 1.00 95.25 79 LEU A N 1
ATOM 614 C CA . LEU A 1 79 ? -4.033 6.098 11.902 1.00 95.25 79 LEU A CA 1
ATOM 615 C C . LEU A 1 79 ? -4.646 6.829 13.106 1.00 95.25 79 LEU A C 1
ATOM 617 O O . LEU A 1 79 ? -5.130 6.213 14.048 1.00 95.25 79 LEU A O 1
ATOM 621 N N . ILE A 1 80 ? -4.655 8.166 13.077 1.00 91.88 80 ILE A N 1
ATOM 622 C CA . ILE A 1 80 ? -5.174 8.996 14.190 1.00 91.88 80 ILE A CA 1
ATOM 623 C C . ILE A 1 80 ? -6.336 9.923 13.815 1.00 91.88 80 ILE A C 1
ATOM 625 O O . ILE A 1 80 ? -6.715 10.796 14.595 1.00 91.88 80 ILE A O 1
ATOM 629 N N . GLY A 1 81 ? -6.927 9.782 12.627 1.00 78.69 81 GLY A N 1
ATOM 630 C CA . GLY A 1 81 ? -8.010 10.676 12.221 1.00 78.69 81 GLY A CA 1
ATOM 631 C C . GLY A 1 81 ? -8.776 10.262 10.972 1.00 78.69 81 GLY A C 1
ATOM 632 O O . GLY A 1 81 ? -8.388 9.369 10.226 1.00 78.69 81 GLY A O 1
ATOM 633 N N . SER A 1 82 ? -9.865 10.985 10.713 1.00 66.75 82 SER A N 1
ATOM 634 C CA . SER A 1 82 ? -10.820 10.759 9.623 1.00 66.75 82 SER A CA 1
ATOM 635 C C . SER A 1 82 ? -10.329 11.295 8.272 1.00 66.75 82 SER A C 1
ATOM 637 O O . SER A 1 82 ? -11.004 12.071 7.588 1.00 66.75 82 SER A O 1
ATOM 639 N N . GLN A 1 83 ? -9.130 10.886 7.858 1.00 77.81 83 GLN A N 1
ATOM 640 C CA . GLN A 1 83 ? -8.633 11.168 6.514 1.00 77.81 83 GLN A CA 1
ATOM 641 C C . GLN A 1 83 ? -9.510 10.445 5.496 1.00 77.81 83 GLN A C 1
ATOM 643 O O . GLN A 1 83 ? -9.354 9.257 5.235 1.00 77.81 83 GLN A O 1
ATOM 648 N N . THR A 1 84 ? -10.442 11.193 4.909 1.00 81.44 84 THR A N 1
ATOM 649 C CA . THR A 1 84 ? -11.538 10.655 4.090 1.00 81.44 84 THR A CA 1
ATOM 650 C C . THR A 1 84 ? -11.098 9.888 2.847 1.00 81.44 84 THR A C 1
ATOM 652 O O . THR A 1 84 ? -11.933 9.266 2.208 1.00 81.44 84 THR A O 1
ATOM 655 N N . ASN A 1 85 ? -9.823 9.934 2.464 1.00 91.50 85 ASN A N 1
ATOM 656 C CA . ASN A 1 85 ? -9.277 9.154 1.355 1.00 91.50 85 ASN A CA 1
ATOM 657 C C . ASN A 1 85 ? -8.543 7.875 1.785 1.00 91.50 85 ASN A C 1
ATOM 659 O O . ASN A 1 85 ? -8.213 7.081 0.911 1.00 91.50 85 ASN A O 1
ATOM 663 N N . ILE A 1 86 ? -8.295 7.687 3.082 1.00 94.81 86 ILE A N 1
ATOM 664 C CA . ILE A 1 86 ? -7.719 6.468 3.666 1.00 94.81 86 ILE A CA 1
ATOM 665 C C . ILE A 1 86 ? -8.843 5.628 4.276 1.00 94.81 86 ILE A C 1
ATOM 667 O O . ILE A 1 86 ? -8.970 4.451 3.943 1.00 94.81 86 ILE A O 1
ATOM 671 N N . ILE A 1 87 ? -9.675 6.274 5.100 1.00 94.69 87 ILE A N 1
ATOM 672 C CA . ILE A 1 87 ? -10.699 5.611 5.906 1.00 94.69 87 ILE A CA 1
ATOM 673 C C . ILE A 1 87 ? -11.877 5.153 5.040 1.00 94.69 87 ILE A C 1
ATOM 675 O O . ILE A 1 87 ? -12.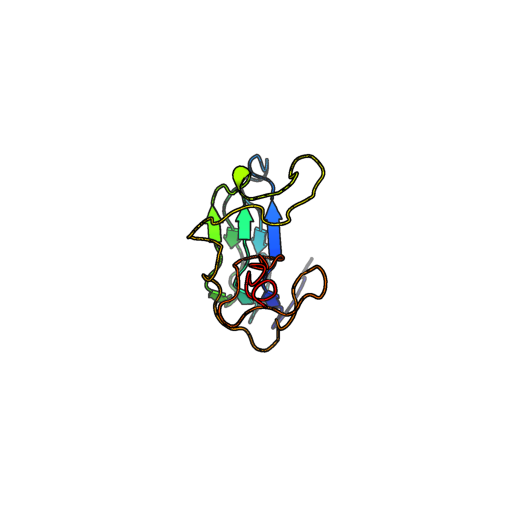406 5.945 4.247 1.00 94.69 87 ILE A O 1
ATOM 679 N N . ASP A 1 88 ? -12.304 3.902 5.200 1.00 93.88 88 ASP A N 1
ATOM 680 C CA . ASP A 1 88 ? -13.384 3.243 4.459 1.00 93.88 88 ASP A CA 1
ATOM 681 C C . ASP A 1 88 ? -13.171 3.224 2.926 1.00 93.88 88 ASP A C 1
ATOM 683 O O . ASP A 1 88 ? -14.140 3.184 2.152 1.00 93.88 88 ASP A O 1
ATOM 687 N N . LYS A 1 89 ? -11.924 3.346 2.441 1.00 95.50 89 LYS A N 1
ATOM 688 C CA . LYS A 1 89 ? -11.606 3.452 0.996 1.00 95.50 89 LYS A CA 1
ATOM 689 C C . LYS A 1 89 ? -10.954 2.223 0.386 1.00 95.50 89 LYS A C 1
ATOM 691 O O . LYS A 1 89 ? -10.749 2.195 -0.828 1.00 95.50 89 LYS A O 1
ATOM 696 N N . GLY A 1 90 ? -10.641 1.216 1.183 1.00 94.62 90 GLY A N 1
ATOM 697 C CA . GLY A 1 90 ? -10.167 -0.082 0.733 1.00 94.62 90 GLY A CA 1
ATOM 698 C C . GLY A 1 90 ? -11.217 -0.834 -0.086 1.00 94.62 90 GLY A C 1
ATOM 699 O O . GLY A 1 90 ? -12.425 -0.674 0.089 1.00 94.62 90 GLY A O 1
ATOM 700 N N . ILE A 1 91 ? -10.746 -1.694 -0.987 1.00 95.00 91 ILE A N 1
ATOM 701 C CA . ILE A 1 91 ? -11.585 -2.736 -1.585 1.00 95.00 91 ILE A CA 1
ATOM 702 C C . ILE A 1 91 ? -11.521 -3.998 -0.728 1.00 95.00 91 ILE A C 1
ATOM 704 O O . ILE A 1 91 ? -10.482 -4.296 -0.142 1.00 95.00 91 ILE A O 1
ATOM 708 N N . LEU A 1 92 ? -12.602 -4.771 -0.677 1.00 93.56 92 LEU A N 1
ATOM 709 C CA . LEU A 1 92 ? -12.605 -6.016 0.083 1.00 93.56 92 LEU A CA 1
ATOM 710 C C . LEU A 1 92 ? -11.676 -7.049 -0.573 1.00 93.56 92 LEU A C 1
ATOM 712 O O . LEU A 1 92 ? -11.870 -7.432 -1.729 1.00 93.56 92 LEU A O 1
ATOM 716 N N . LEU A 1 93 ? -10.673 -7.500 0.179 1.00 93.56 93 LEU A N 1
ATOM 717 C CA . LEU A 1 93 ? -9.746 -8.561 -0.208 1.00 93.56 93 LEU A CA 1
ATOM 718 C C . LEU A 1 93 ? -9.961 -9.739 0.755 1.00 93.56 93 LEU A C 1
ATOM 720 O O . LEU A 1 93 ? -9.605 -9.609 1.921 1.00 93.56 93 LEU A O 1
ATOM 724 N N . PRO A 1 94 ? -10.525 -10.883 0.314 1.00 90.81 94 PRO A N 1
ATOM 725 C CA . PRO A 1 94 ? -10.924 -11.980 1.212 1.00 90.81 94 PRO A CA 1
ATOM 726 C C . PRO A 1 94 ? -9.804 -12.574 2.077 1.00 90.81 94 PRO A C 1
ATOM 728 O O . PRO A 1 94 ? -10.074 -13.246 3.064 1.00 90.81 94 PRO A O 1
ATOM 731 N N . GLU A 1 95 ? -8.553 -12.363 1.681 1.00 92.19 95 GLU A N 1
ATOM 732 C CA . GLU A 1 95 ? -7.356 -12.819 2.388 1.00 92.19 95 GLU A CA 1
ATOM 733 C C . GLU A 1 95 ? -6.825 -11.820 3.430 1.00 92.19 95 GLU A C 1
ATOM 735 O O . GLU A 1 95 ? -5.989 -12.201 4.242 1.00 92.19 95 GLU A O 1
ATOM 740 N N . MET A 1 96 ? -7.322 -10.577 3.441 1.00 94.06 96 MET A N 1
ATOM 741 C CA . MET A 1 96 ? -6.958 -9.534 4.408 1.00 94.06 96 MET A CA 1
ATOM 742 C C . MET A 1 96 ? -8.117 -9.306 5.381 1.00 94.06 96 MET A C 1
ATOM 744 O O . MET A 1 96 ? -8.876 -8.349 5.247 1.00 94.06 96 MET A O 1
ATOM 748 N N . VAL A 1 97 ? -8.277 -10.231 6.329 1.00 94.75 97 VAL A N 1
ATOM 749 C CA . VAL A 1 97 ? -9.349 -10.196 7.344 1.00 94.75 97 VAL A CA 1
ATOM 750 C C . VAL A 1 97 ? -8.955 -9.456 8.621 1.00 94.75 97 VAL A C 1
ATOM 752 O O . VAL A 1 97 ? -9.828 -9.012 9.358 1.00 94.75 97 VAL A O 1
ATOM 755 N N . GLU A 1 98 ? -7.656 -9.311 8.857 1.00 95.81 98 GLU A N 1
ATOM 756 C CA . GLU A 1 98 ? -7.073 -8.649 10.021 1.00 95.81 98 GLU A CA 1
ATOM 757 C C . GLU A 1 98 ? -6.079 -7.570 9.562 1.00 95.81 98 GLU A C 1
ATOM 759 O O . GLU A 1 98 ? -5.596 -7.581 8.417 1.00 95.81 98 GLU A O 1
ATOM 764 N N . ASP A 1 99 ? -5.808 -6.608 10.432 1.00 96.81 99 ASP A N 1
ATOM 765 C CA . ASP A 1 99 ? -4.807 -5.564 10.237 1.00 96.81 99 ASP A CA 1
ATOM 766 C C . ASP A 1 99 ? -3.442 -5.930 10.860 1.00 96.81 99 ASP A C 1
ATOM 768 O O . ASP A 1 99 ? -3.160 -7.099 11.147 1.00 96.81 99 ASP A O 1
ATOM 772 N N . ILE A 1 100 ? -2.549 -4.946 11.000 1.00 96.75 100 ILE A N 1
ATOM 773 C CA . ILE A 1 100 ? -1.197 -5.153 11.536 1.00 96.75 100 ILE A CA 1
ATOM 774 C C . ILE A 1 100 ? -1.177 -5.564 13.016 1.00 96.75 100 ILE A C 1
ATOM 776 O O . ILE A 1 100 ? -0.270 -6.300 13.422 1.00 96.75 100 ILE A O 1
ATOM 780 N N . ASP A 1 101 ? -2.193 -5.167 13.780 1.00 96.62 101 ASP A N 1
ATOM 781 C CA . ASP A 1 101 ? -2.352 -5.470 15.203 1.00 96.62 101 ASP A CA 1
ATOM 782 C C . ASP A 1 101 ? -3.171 -6.746 15.449 1.00 96.62 101 ASP A C 1
ATOM 784 O O . ASP A 1 101 ? -3.327 -7.188 16.592 1.00 96.62 101 ASP A O 1
ATOM 788 N N . ARG A 1 102 ? -3.591 -7.418 14.366 1.00 95.62 102 ARG A N 1
ATOM 789 C CA . ARG A 1 102 ? -4.499 -8.580 14.356 1.00 95.62 102 ARG A CA 1
ATOM 790 C C . ARG A 1 102 ? -5.926 -8.224 14.751 1.00 95.62 102 ARG A C 1
ATOM 792 O O . ARG A 1 102 ? -6.680 -9.083 15.218 1.00 95.62 102 ARG A O 1
ATOM 799 N N . GLU A 1 103 ? -6.302 -6.970 14.567 1.00 94.31 103 GLU A N 1
ATOM 800 C CA . GLU A 1 103 ? -7.665 -6.526 14.774 1.00 94.31 103 GLU A CA 1
ATOM 801 C C . GLU A 1 103 ? -8.489 -6.831 13.514 1.00 94.31 103 GLU A C 1
ATOM 803 O O . GLU A 1 103 ? -7.983 -6.716 12.391 1.00 94.31 103 GLU A O 1
ATOM 808 N N . PRO A 1 104 ? -9.748 -7.288 13.652 1.00 94.12 104 PRO A N 1
ATOM 809 C CA . PRO A 1 104 ? -10.589 -7.565 12.498 1.00 94.12 104 PRO A CA 1
ATOM 810 C C . PRO A 1 104 ? -10.829 -6.301 11.677 1.00 94.12 104 PRO A C 1
ATOM 812 O O . PRO A 1 104 ? -11.239 -5.272 12.213 1.00 94.12 104 PRO A O 1
ATOM 815 N N . ARG A 1 105 ? -10.672 -6.405 10.359 1.00 93.75 105 ARG A N 1
ATOM 816 C CA . ARG A 1 105 ? -11.016 -5.310 9.450 1.00 93.75 105 ARG A CA 1
ATOM 817 C C . ARG A 1 105 ? -12.528 -5.146 9.338 1.00 93.75 105 ARG A C 1
ATOM 819 O O . ARG A 1 105 ? -13.282 -6.126 9.358 1.00 93.75 105 ARG A O 1
ATOM 826 N N . GLY A 1 106 ? -12.975 -3.901 9.202 1.00 86.81 106 GLY A N 1
ATOM 827 C CA . GLY A 1 106 ? -14.383 -3.557 9.091 1.00 86.81 106 GLY A CA 1
ATOM 828 C C . GLY A 1 106 ? -15.007 -3.988 7.762 1.00 86.81 106 GLY A C 1
ATOM 829 O O . GLY A 1 106 ? -14.352 -4.447 6.825 1.00 86.81 106 GLY A O 1
ATOM 830 N N . ALA A 1 107 ? -16.324 -3.795 7.642 1.00 86.62 107 ALA A N 1
ATOM 831 C CA . ALA A 1 107 ? -17.037 -4.030 6.380 1.00 86.62 107 ALA A CA 1
ATOM 832 C C . ALA A 1 107 ? -16.569 -3.086 5.256 1.00 86.62 107 ALA A C 1
ATOM 834 O O . ALA A 1 107 ? -16.670 -3.416 4.071 1.00 86.62 107 ALA A O 1
ATOM 835 N N . LYS A 1 108 ? -16.076 -1.906 5.633 1.00 90.12 108 LYS A N 1
ATOM 836 C CA . LYS A 1 108 ? -15.369 -0.975 4.764 1.00 90.12 108 LYS A CA 1
ATOM 837 C C . LYS A 1 108 ? -13.952 -0.889 5.303 1.00 90.12 108 LYS A C 1
ATOM 839 O O . LYS A 1 108 ? -13.766 -0.433 6.414 1.00 90.12 108 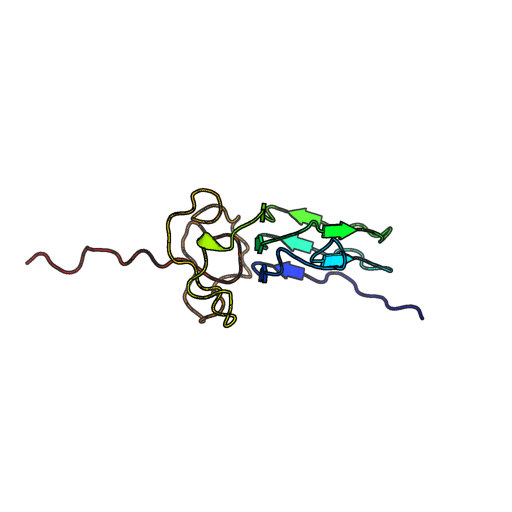LYS A O 1
ATOM 844 N N . ILE A 1 109 ? -13.011 -1.394 4.522 1.00 93.38 109 ILE A N 1
ATOM 845 C CA . ILE A 1 109 ? -11.620 -1.551 4.941 1.00 93.38 109 ILE A CA 1
ATOM 846 C C . ILE A 1 109 ? -10.881 -0.229 4.724 1.00 93.38 109 ILE A C 1
ATOM 848 O O . ILE A 1 109 ? -11.149 0.466 3.738 1.00 93.38 109 ILE A O 1
ATOM 852 N N . ASP A 1 110 ? -9.907 0.087 5.565 1.00 95.81 110 ASP A N 1
ATOM 853 C CA . ASP A 1 110 ? -9.012 1.225 5.372 1.00 95.81 110 ASP A CA 1
ATOM 854 C C . ASP A 1 110 ? -7.861 0.897 4.408 1.00 95.81 110 ASP A C 1
ATOM 856 O O . ASP A 1 110 ? -7.414 -0.245 4.256 1.00 95.81 110 ASP A O 1
ATOM 860 N N . ILE A 1 111 ? -7.355 1.911 3.701 1.00 97.19 111 ILE A N 1
ATOM 861 C CA . ILE A 1 111 ? -6.160 1.738 2.862 1.00 97.19 111 ILE A CA 1
ATOM 862 C C . ILE A 1 111 ? -4.913 1.742 3.751 1.00 97.19 111 ILE A C 1
ATOM 864 O O . ILE A 1 111 ? -4.626 2.731 4.418 1.00 97.19 111 ILE A O 1
ATOM 868 N N . GLY A 1 112 ? -4.099 0.692 3.657 1.00 97.31 112 GLY A N 1
ATOM 869 C CA . GLY A 1 112 ? -2.863 0.549 4.423 1.00 97.31 112 GLY A CA 1
ATOM 870 C C . GLY A 1 112 ? -2.899 -0.610 5.414 1.00 97.31 112 GLY A C 1
ATOM 871 O O . GLY A 1 112 ? -3.767 -1.484 5.348 1.00 97.31 112 GLY A O 1
ATOM 872 N N . ALA A 1 113 ? -1.885 -0.631 6.278 1.00 97.62 113 ALA A N 1
ATOM 873 C CA . ALA A 1 113 ? -1.636 -1.694 7.251 1.00 97.62 113 ALA A CA 1
ATOM 874 C C . ALA A 1 113 ? -2.583 -1.676 8.446 1.00 97.62 113 ALA A C 1
ATOM 876 O O . ALA A 1 113 ? -2.924 -2.744 8.938 1.00 97.62 113 ALA A O 1
ATOM 877 N N . ASP A 1 114 ? -3.011 -0.490 8.851 1.00 96.75 114 ASP A N 1
ATOM 878 C CA . ASP A 1 114 ? -3.826 -0.250 10.034 1.00 96.75 114 ASP A CA 1
ATOM 879 C C . ASP A 1 114 ? -5.302 -0.062 9.660 1.00 96.75 114 ASP A C 1
ATOM 881 O O . ASP A 1 114 ? -5.598 0.405 8.551 1.00 96.75 114 ASP A O 1
ATOM 885 N N . GLU A 1 115 ? -6.203 -0.440 10.561 1.00 94.69 115 GLU A N 1
ATOM 886 C CA . GLU A 1 115 ? -7.636 -0.175 10.467 1.00 94.69 115 GLU A CA 1
ATOM 887 C C . GLU A 1 115 ? -8.049 0.761 11.609 1.00 94.69 115 GLU A C 1
ATOM 889 O O . GLU A 1 115 ? -7.906 0.444 12.786 1.00 94.69 115 GLU A O 1
ATOM 894 N N . LEU A 1 116 ? -8.615 1.923 11.288 1.00 91.88 116 LEU A N 1
ATOM 895 C CA . LEU A 1 116 ? -9.072 2.847 12.314 1.00 91.88 116 LEU A CA 1
ATOM 896 C C . LEU A 1 116 ? -10.359 2.318 12.958 1.00 91.88 116 LEU A C 1
ATOM 898 O O . LEU A 1 116 ? -11.465 2.541 12.453 1.00 91.88 116 LEU A O 1
ATOM 902 N N . ILE A 1 117 ? -10.235 1.686 14.126 1.00 81.06 117 ILE A N 1
ATOM 903 C CA . ILE A 1 117 ? -11.396 1.274 14.916 1.00 81.06 117 ILE A CA 1
ATOM 904 C C . ILE A 1 117 ? -12.168 2.517 15.368 1.00 81.06 117 ILE A C 1
ATOM 906 O O . ILE A 1 117 ? -11.793 3.222 16.310 1.00 81.06 117 ILE A O 1
ATOM 910 N N . GLN A 1 118 ? -13.316 2.767 14.738 1.00 65.06 118 GLN A N 1
ATOM 911 C CA . GLN A 1 118 ? -14.336 3.608 15.349 1.00 65.06 118 GLN A CA 1
ATOM 912 C C . GLN A 1 118 ? -14.865 2.859 16.567 1.00 65.06 118 GLN A C 1
ATOM 914 O O . GLN A 1 118 ? -15.580 1.868 16.437 1.00 65.06 118 GLN A O 1
ATOM 919 N N . GLN A 1 119 ? -14.499 3.317 17.765 1.00 51.66 119 GLN A N 1
ATOM 920 C CA . GLN A 1 119 ? -15.169 2.860 18.974 1.00 51.66 119 GLN A CA 1
ATOM 921 C C . GLN A 1 119 ? -16.659 3.167 18.826 1.00 51.66 119 GLN A C 1
ATOM 923 O O . GLN A 1 119 ? -17.065 4.331 18.839 1.00 51.66 119 GLN A O 1
ATOM 928 N N . ASP A 1 120 ? -17.469 2.121 18.677 1.00 42.00 120 ASP A N 1
ATOM 929 C CA . ASP A 1 120 ? -18.918 2.230 18.732 1.00 42.00 120 ASP A CA 1
ATOM 930 C C . ASP A 1 120 ? -19.292 2.800 20.108 1.00 42.00 120 ASP A C 1
ATOM 932 O O . ASP A 1 120 ? -19.264 2.112 21.132 1.00 42.00 120 ASP A O 1
ATOM 936 N N . GLN A 1 121 ? -19.648 4.084 20.152 1.00 40.03 121 GLN A N 1
ATOM 937 C CA . GLN A 1 121 ? -20.237 4.725 21.327 1.00 40.03 121 GLN A CA 1
ATOM 938 C C . GLN A 1 121 ? -21.685 4.249 21.529 1.00 40.03 121 GLN A C 1
ATOM 940 O O . GLN A 1 121 ? -22.623 5.042 21.534 1.00 40.03 121 GLN A O 1
ATOM 945 N N . SER A 1 122 ? -21.895 2.942 21.677 1.00 43.88 122 SER A N 1
ATOM 946 C CA . SER A 1 122 ? -23.209 2.347 21.953 1.00 43.88 122 SER A CA 1
ATOM 947 C C . SER A 1 122 ? -23.272 1.588 23.282 1.00 43.88 122 SER A C 1
ATOM 949 O O . SER A 1 122 ? -24.316 1.043 23.626 1.00 43.88 122 SER A O 1
ATOM 951 N N . ALA A 1 123 ? -22.212 1.628 24.095 1.00 44.94 123 ALA A N 1
ATOM 952 C CA . ALA A 1 123 ? -22.163 0.952 25.393 1.00 44.94 123 ALA A CA 1
ATOM 953 C C . ALA A 1 123 ? -22.199 1.900 26.609 1.00 44.94 123 ALA A C 1
ATOM 955 O O . ALA A 1 123 ? -21.568 1.603 27.614 1.00 44.94 123 ALA A O 1
ATOM 956 N N . GLN A 1 124 ? -22.919 3.029 26.553 1.00 44.66 124 GLN A N 1
ATOM 957 C CA . GLN A 1 124 ? -23.315 3.795 27.751 1.00 44.66 124 GLN A CA 1
ATOM 958 C C . GLN A 1 124 ? -24.668 4.492 27.549 1.00 44.66 124 GLN A C 1
ATOM 960 O O . GLN A 1 124 ? -24.777 5.713 27.501 1.00 44.66 124 GLN A O 1
ATOM 965 N N . ALA A 1 125 ? -25.725 3.699 27.445 1.00 48.66 125 ALA A N 1
ATOM 966 C CA . ALA A 1 125 ? -27.057 4.134 27.830 1.00 48.66 125 ALA A CA 1
ATOM 967 C C . ALA A 1 125 ? -27.733 2.926 28.471 1.00 48.66 125 ALA A C 1
ATOM 969 O O . ALA A 1 125 ? -28.021 1.978 27.753 1.00 48.66 125 ALA A O 1
ATOM 970 N N . PHE A 1 126 ? -27.826 2.927 29.803 1.00 45.16 126 PHE A N 1
ATOM 971 C CA . PHE A 1 126 ? -28.916 2.453 30.673 1.00 45.16 126 PHE A CA 1
ATOM 972 C C . PHE A 1 126 ? -28.409 2.362 32.115 1.00 45.16 126 PHE A C 1
ATOM 974 O O . PHE A 1 126 ? -27.424 1.632 32.361 1.00 45.16 126 PHE A O 1
#

Radius of gyration: 16.25 Å; chains: 1; bounding box: 50×29×49 Å